Protein AF-A0A447NJ76-F1 (afdb_monomer)

Secondary structure (DSSP, 8-state):
-EEEEE-SS-TTEEEEEEEGGG--GGGSPBPTTSS-B-TT--HHHHHHHHHHHTS--SSEEEEEEEEEEETTEEEEEEEEEEE-TTS-EEEEEEEEE---TT-TTTS--EEEEEEE-TT--TTSPPPPHHHHHHHHHHHHHH----

Mean predicted aligned error: 5.4 Å

Radius of gyration: 15.2 Å; Cα contacts (8 Å, |Δi|>4): 279; chains: 1; bounding box: 36×38×35 Å

Sequence (146 aa):
MAVTYRLKDHPDVTILFQDASFQYPEMLPETERGGDRIENYSAKDFIKWMWSTTYLPSGDKKIQWSTIEMDGRKGTGSFMKSTARDGHIDYGYVGFVRGDPQDSTRKPDLQVYVVSYGNMTRGYPRMTPDELKALAEHIVNSVKHR

Foldseek 3Di:
DKDKDADPLANLKIKMKDLCQPPDPVLAQDDPVDDHGDPDDALVSSVVCCCCPPPQNAADKDKDKDWAAAQNAIWIKIWMWGQHPVGWIKIKIKTWDPFDPVCCVQGTIIIMMMMGGRVRRVPHDHQDNVNSVVVSRVVRHPHHDD

pLDDT: mean 85.78, std 10.43, range [56.44, 97.06]

Solvent-accessible surface area (backbone atoms only — not comparable to full-atom values): 8129 Å² total; per-residue (Å²): 94,75,51,78,49,67,44,86,77,32,56,22,32,40,39,37,43,30,43,53,70,73,50,56,83,91,70,52,41,55,44,98,84,59,91,46,73,51,93,79,65,49,48,63,49,44,52,53,39,39,45,58,69,76,50,72,60,62,51,58,74,50,78,45,80,45,82,39,52,38,56,94,34,78,28,33,29,36,42,35,41,31,36,36,92,91,66,53,50,34,39,38,35,40,40,30,29,74,40,40,92,91,43,44,90,85,32,43,19,42,36,38,39,33,35,37,44,65,90,40,27,87,90,41,72,70,78,49,74,66,57,50,48,52,49,44,54,53,50,41,59,66,42,62,86,130

Nearest PDB structures (foldseek):
  3lyd-assembly1_A  TM=4.470E-01  e=7.449E-02  Jonesia denitrificans DSM 20603
  4i4j-assembly2_E  TM=2.436E-01  e=1.213E+00  Streptomyces globisporus
  5vpj-assembly2_F  TM=1.477E-01  e=2.442E-01  Actinomadura verrucosospora
  6ehc-assembly1_A  TM=2.198E-01  e=9.694E+00  Vibrio cholerae O395

Structure (mmCIF, N/CA/C/O backbone):
data_AF-A0A447NJ76-F1
#
_entry.id   AF-A0A447NJ76-F1
#
loop_
_atom_site.group_PDB
_atom_site.id
_atom_site.type_symbol
_atom_site.label_atom_id
_atom_site.label_alt_id
_atom_site.label_comp_id
_atom_site.label_asym_id
_atom_site.label_entity_id
_atom_site.label_seq_id
_atom_site.pdbx_PDB_ins_code
_atom_site.Cartn_x
_atom_site.Cartn_y
_atom_site.Cartn_z
_atom_site.occupancy
_atom_site.B_iso_or_equiv
_atom_site.auth_seq_id
_atom_site.auth_comp_id
_atom_site.auth_asym_id
_atom_site.auth_atom_id
_atom_site.pdbx_PDB_model_num
ATOM 1 N N . MET A 1 1 ? -3.834 -4.441 -15.723 1.00 75.94 1 MET A N 1
ATOM 2 C CA . MET A 1 1 ? -5.196 -4.858 -15.287 1.00 75.94 1 MET A CA 1
ATOM 3 C C . MET A 1 1 ? -5.335 -4.624 -13.787 1.00 75.94 1 MET A C 1
ATOM 5 O O . MET A 1 1 ? -4.342 -4.781 -13.087 1.00 75.94 1 MET A O 1
ATOM 9 N N . ALA A 1 2 ? -6.517 -4.238 -13.298 1.00 85.50 2 ALA A N 1
ATOM 10 C CA . ALA A 1 2 ? -6.767 -3.972 -11.880 1.00 85.50 2 ALA A CA 1
ATOM 11 C C . ALA A 1 2 ? -8.009 -4.727 -11.384 1.00 85.50 2 ALA A C 1
ATOM 13 O O . ALA A 1 2 ? -8.993 -4.835 -12.115 1.00 85.50 2 ALA A O 1
ATOM 14 N N . VAL A 1 3 ? -7.962 -5.245 -10.156 1.00 91.75 3 VAL A N 1
ATOM 15 C CA . VAL A 1 3 ? -9.073 -5.952 -9.506 1.00 91.75 3 VAL A CA 1
ATOM 16 C C . VAL A 1 3 ? -9.220 -5.458 -8.074 1.00 91.75 3 VAL A C 1
ATOM 18 O O . VAL A 1 3 ? -8.250 -5.442 -7.318 1.00 91.75 3 VAL A O 1
ATOM 21 N N . THR A 1 4 ? -10.447 -5.106 -7.696 1.00 93.56 4 THR A N 1
ATOM 22 C CA . THR A 1 4 ? -10.767 -4.565 -6.372 1.00 93.56 4 THR A CA 1
ATOM 23 C C . THR A 1 4 ? -11.713 -5.491 -5.618 1.00 93.56 4 THR A C 1
ATOM 25 O O . THR A 1 4 ? -12.719 -5.940 -6.164 1.00 93.56 4 THR A O 1
ATOM 28 N N . TYR A 1 5 ? -11.426 -5.722 -4.341 1.00 94.19 5 TYR A N 1
ATOM 29 C CA . TYR A 1 5 ? -12.245 -6.487 -3.408 1.00 94.19 5 TYR A CA 1
ATOM 30 C C . TYR A 1 5 ? -12.647 -5.627 -2.209 1.00 94.19 5 TYR A C 1
ATOM 32 O O . TYR A 1 5 ? -11.948 -4.688 -1.825 1.00 94.19 5 TYR A O 1
ATOM 40 N N . ARG A 1 6 ? -13.771 -5.987 -1.589 1.00 91.75 6 ARG A N 1
ATOM 41 C CA . ARG A 1 6 ? -14.198 -5.488 -0.278 1.00 91.75 6 ARG A CA 1
ATOM 42 C C . ARG A 1 6 ? -14.480 -6.663 0.637 1.00 91.75 6 ARG A C 1
ATOM 44 O O . ARG A 1 6 ? -15.030 -7.671 0.187 1.00 91.75 6 ARG A O 1
ATOM 51 N N . LEU A 1 7 ? -14.117 -6.528 1.905 1.00 92.00 7 LEU A N 1
ATOM 52 C CA . LEU A 1 7 ? -14.413 -7.553 2.898 1.00 92.00 7 LEU A CA 1
ATOM 53 C C . LEU A 1 7 ? -15.878 -7.451 3.329 1.00 92.00 7 LEU A C 1
ATOM 55 O O . LEU A 1 7 ? -16.428 -6.357 3.441 1.00 92.00 7 LEU A O 1
ATOM 59 N N . LYS A 1 8 ? -16.518 -8.603 3.556 1.00 89.31 8 LYS A N 1
ATOM 60 C CA . LYS A 1 8 ? -17.926 -8.654 3.982 1.00 89.31 8 LYS A CA 1
ATOM 61 C C . LYS A 1 8 ? -18.097 -8.146 5.412 1.00 89.31 8 LYS A C 1
ATOM 63 O O . LYS A 1 8 ? -18.959 -7.309 5.649 1.00 89.31 8 LYS A O 1
ATOM 68 N N . ASP A 1 9 ? -17.239 -8.612 6.316 1.00 91.31 9 ASP A N 1
ATOM 69 C CA . ASP A 1 9 ? -17.316 -8.298 7.749 1.00 91.31 9 ASP A CA 1
ATOM 70 C C . ASP A 1 9 ? -16.527 -7.034 8.134 1.00 91.31 9 ASP A C 1
ATOM 72 O O . ASP A 1 9 ? -16.653 -6.537 9.248 1.00 91.31 9 ASP A O 1
ATOM 76 N N . H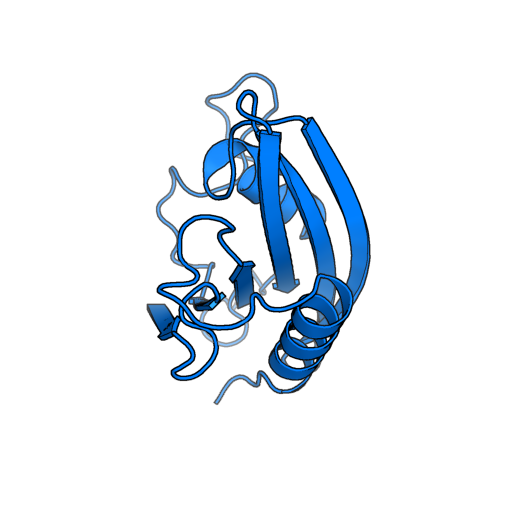IS A 1 10 ? -15.754 -6.486 7.190 1.00 92.50 10 HIS A N 1
ATOM 77 C CA . HIS A 1 10 ? -15.018 -5.225 7.320 1.00 92.50 10 HIS A CA 1
ATOM 78 C C . HIS A 1 10 ? -15.241 -4.358 6.070 1.00 92.50 10 HIS A C 1
ATOM 80 O O . HIS A 1 10 ? -14.359 -4.250 5.213 1.00 92.50 10 HIS A O 1
ATOM 86 N N . PRO A 1 11 ? -16.437 -3.764 5.907 1.00 91.88 11 PRO A N 1
ATOM 87 C CA . PRO A 1 11 ? -16.771 -2.959 4.732 1.00 91.88 11 PRO A CA 1
ATOM 88 C C . PRO A 1 11 ? -15.955 -1.661 4.631 1.00 91.88 11 PRO A C 1
ATOM 90 O O . PRO A 1 11 ? -15.947 -1.031 3.570 1.00 91.88 11 PRO A O 1
ATOM 93 N N . ASP A 1 12 ? -15.262 -1.277 5.707 1.00 91.75 12 ASP A N 1
ATOM 94 C CA . ASP A 1 12 ? -14.265 -0.212 5.710 1.00 91.75 12 ASP A CA 1
ATOM 95 C C . ASP A 1 12 ? -13.019 -0.574 4.895 1.00 91.75 12 ASP A C 1
ATOM 97 O O . ASP A 1 12 ? -12.327 0.329 4.425 1.00 91.75 12 ASP A O 1
ATOM 101 N N . VAL A 1 13 ? -12.759 -1.870 4.688 1.00 94.69 13 VAL A N 1
ATOM 102 C CA . VAL A 1 13 ? -11.561 -2.372 4.018 1.00 94.69 13 VAL A CA 1
ATOM 103 C C . VAL A 1 13 ? -11.787 -2.575 2.522 1.00 94.69 13 VAL A C 1
ATOM 105 O O . VAL A 1 13 ? -12.658 -3.331 2.082 1.00 94.69 13 VAL A O 1
ATOM 108 N N . THR A 1 14 ? -10.937 -1.934 1.723 1.00 94.25 14 THR A N 1
ATOM 109 C CA . THR A 1 14 ? -10.832 -2.139 0.276 1.00 94.25 14 THR A CA 1
ATOM 110 C C . THR A 1 14 ? -9.442 -2.662 -0.069 1.00 94.25 14 THR A C 1
ATOM 112 O O . THR A 1 14 ? -8.443 -2.161 0.444 1.00 94.25 14 THR A O 1
ATOM 115 N N . ILE A 1 15 ? -9.383 -3.666 -0.942 1.00 95.38 15 ILE A N 1
ATOM 116 C CA . ILE A 1 15 ? -8.147 -4.293 -1.419 1.00 95.38 15 ILE A CA 1
ATOM 117 C C . ILE A 1 15 ? -8.094 -4.135 -2.935 1.00 95.38 15 ILE A C 1
ATOM 119 O O . ILE A 1 15 ? -9.046 -4.495 -3.619 1.00 95.38 15 ILE A O 1
ATOM 123 N N . LEU A 1 16 ? -6.986 -3.638 -3.461 1.00 93.19 16 LEU A N 1
ATOM 124 C CA . LEU A 1 16 ? -6.711 -3.485 -4.881 1.00 93.19 16 LEU A CA 1
ATOM 125 C C . LEU A 1 16 ? -5.473 -4.304 -5.247 1.00 93.19 16 LEU A C 1
ATOM 127 O O . LEU A 1 16 ? -4.415 -4.142 -4.642 1.00 93.19 16 LEU A O 1
ATOM 131 N N . PHE A 1 17 ? -5.607 -5.123 -6.284 1.00 92.94 17 PHE A N 1
ATOM 132 C CA . PHE A 1 17 ? -4.504 -5.767 -6.987 1.00 92.94 17 PHE A CA 1
ATOM 133 C C . PHE A 1 17 ? -4.370 -5.121 -8.353 1.00 92.94 17 PHE A C 1
ATOM 135 O O . PHE A 1 17 ? -5.361 -5.004 -9.078 1.00 92.94 17 PHE A O 1
ATOM 142 N N . GLN A 1 18 ? -3.163 -4.718 -8.721 1.00 89.88 18 GLN A N 1
ATOM 143 C CA . GLN A 1 18 ? -2.935 -4.058 -9.992 1.00 89.88 18 GLN A CA 1
ATOM 144 C C . GLN A 1 18 ? -1.596 -4.471 -10.595 1.00 89.88 18 GLN A C 1
ATOM 146 O O . GLN A 1 18 ? -0.561 -4.452 -9.934 1.00 89.88 18 GLN A O 1
ATOM 151 N N . ASP A 1 19 ? -1.642 -4.797 -11.883 1.00 88.31 19 ASP A N 1
ATOM 152 C CA . ASP A 1 19 ? -0.485 -4.671 -12.761 1.00 88.31 19 ASP A CA 1
ATOM 153 C C . ASP A 1 19 ? -0.309 -3.181 -13.069 1.00 88.31 19 ASP A C 1
ATOM 155 O O . ASP A 1 19 ? -1.135 -2.567 -13.763 1.00 88.31 19 ASP A O 1
ATOM 159 N N . ALA A 1 20 ? 0.719 -2.604 -12.452 1.00 82.81 20 ALA A N 1
ATOM 160 C CA . ALA A 1 20 ? 1.007 -1.181 -12.478 1.00 82.81 20 ALA A CA 1
ATOM 161 C C . ALA A 1 20 ? 1.860 -0.769 -13.688 1.00 82.81 20 ALA A C 1
ATOM 163 O O . ALA A 1 20 ? 2.018 0.425 -13.921 1.00 82.81 20 ALA A O 1
ATOM 164 N N . SER A 1 21 ? 2.335 -1.714 -14.511 1.00 76.06 21 SER A N 1
ATOM 165 C CA . SER A 1 21 ? 3.093 -1.380 -15.726 1.00 76.06 21 SER A CA 1
ATOM 166 C C . SER A 1 21 ? 2.224 -0.740 -16.806 1.00 76.06 21 SER A C 1
ATOM 168 O O . SER A 1 21 ? 2.736 -0.061 -17.690 1.00 76.06 21 SER A O 1
ATOM 170 N N . PHE A 1 22 ? 0.906 -0.923 -16.716 1.00 66.56 22 PHE A N 1
ATOM 171 C CA . PHE A 1 22 ? -0.081 -0.330 -17.621 1.00 66.56 22 PHE A CA 1
ATOM 172 C C . PHE A 1 22 ? -0.863 0.818 -16.974 1.00 66.56 22 PHE A C 1
ATOM 174 O O . PHE A 1 22 ? -1.996 1.095 -17.372 1.00 66.56 22 PHE A O 1
ATOM 181 N N . GLN A 1 23 ? -0.312 1.453 -15.937 1.00 68.25 23 GLN A N 1
ATOM 182 C CA . GLN A 1 23 ? -0.902 2.681 -15.417 1.00 68.25 23 GLN A CA 1
ATOM 183 C C . GLN A 1 23 ? -0.875 3.778 -16.479 1.00 68.25 23 GLN A C 1
ATOM 185 O O . GLN A 1 23 ? 0.039 3.844 -17.306 1.00 68.25 23 GLN A O 1
ATOM 190 N N . TYR A 1 24 ? -1.912 4.620 -16.472 1.00 58.34 24 TYR A N 1
ATOM 191 C CA . TYR A 1 24 ? -1.944 5.760 -17.371 1.00 58.34 24 TYR A CA 1
ATOM 192 C C . TYR A 1 24 ? -0.703 6.624 -17.147 1.00 58.34 24 TYR A C 1
ATOM 194 O O . TYR A 1 24 ? -0.192 6.685 -16.029 1.00 58.34 24 TYR A O 1
ATOM 202 N N . PRO A 1 25 ? -0.202 7.304 -18.179 1.00 60.34 25 PRO A N 1
ATOM 203 C CA . PRO A 1 25 ? 1.011 8.090 -18.046 1.00 60.34 25 PRO A CA 1
ATOM 204 C C . PRO A 1 25 ? 0.903 9.239 -17.013 1.00 60.34 25 PRO A C 1
ATOM 206 O O . PRO A 1 25 ? 1.924 9.666 -16.477 1.00 60.34 25 PRO A O 1
ATOM 209 N N . GLU A 1 26 ? -0.308 9.723 -16.710 1.00 63.00 26 GLU A N 1
ATOM 210 C CA . GLU A 1 26 ? -0.623 10.635 -15.590 1.00 63.00 26 GLU A CA 1
ATOM 211 C C . GLU A 1 26 ? -0.666 9.970 -14.196 1.00 63.00 26 GLU A C 1
ATOM 213 O O . GLU A 1 26 ? -0.808 10.646 -13.180 1.00 63.00 26 GLU A O 1
ATOM 218 N N . MET A 1 27 ? -0.554 8.644 -14.135 1.00 65.25 27 MET A N 1
ATOM 219 C CA . MET A 1 27 ? -0.531 7.832 -12.916 1.00 65.25 27 MET A CA 1
ATOM 220 C C . MET A 1 27 ? 0.875 7.288 -12.609 1.00 65.25 27 MET A C 1
ATOM 222 O O . MET A 1 27 ? 1.018 6.248 -11.973 1.00 65.25 27 MET A O 1
ATOM 226 N N . LEU A 1 28 ? 1.918 7.970 -13.087 1.00 74.06 28 LEU A N 1
ATOM 227 C CA . LEU A 1 28 ? 3.314 7.624 -12.828 1.00 74.06 28 LEU A CA 1
ATOM 228 C C . LEU A 1 28 ? 3.997 8.702 -11.976 1.00 74.06 28 LEU A C 1
ATOM 230 O O . LEU A 1 28 ? 3.576 9.858 -12.005 1.00 74.06 28 LEU A O 1
ATOM 234 N N . PRO A 1 29 ? 5.077 8.357 -11.249 1.00 75.06 29 PRO A N 1
ATOM 235 C CA . PRO A 1 29 ? 5.819 9.324 -10.453 1.00 75.06 29 PRO A CA 1
ATOM 236 C C . PRO A 1 29 ? 6.334 10.501 -11.279 1.00 75.06 29 PRO A C 1
ATOM 238 O O . PRO A 1 29 ? 7.057 10.328 -12.265 1.00 75.06 29 PRO A O 1
ATOM 241 N N . GLU A 1 30 ? 5.992 11.699 -10.819 1.00 74.44 30 GLU A N 1
ATOM 242 C CA . GLU A 1 30 ? 6.496 12.964 -11.341 1.00 74.44 30 GLU A CA 1
ATOM 243 C C . GLU A 1 30 ? 7.605 13.523 -10.448 1.00 74.44 30 GLU A C 1
ATOM 245 O O . GLU A 1 30 ? 7.725 13.182 -9.266 1.00 74.44 30 GLU A O 1
ATOM 250 N N . THR A 1 31 ? 8.418 14.411 -11.013 1.00 66.44 31 THR A N 1
ATOM 251 C CA . THR A 1 31 ? 9.357 15.213 -10.228 1.00 66.44 31 THR A CA 1
ATOM 252 C C . THR A 1 31 ? 8.612 16.121 -9.245 1.00 66.44 31 THR A C 1
ATOM 254 O O . THR A 1 31 ? 7.462 16.499 -9.457 1.00 66.44 31 THR A O 1
ATOM 257 N N . GLU A 1 32 ? 9.285 16.539 -8.169 1.00 59.38 32 GLU A N 1
ATOM 258 C CA . GLU A 1 32 ? 8.697 17.417 -7.140 1.00 59.38 32 GLU A CA 1
ATOM 259 C C . GLU A 1 32 ? 8.189 18.767 -7.684 1.00 59.38 32 GLU A C 1
ATOM 261 O O . GLU A 1 32 ? 7.398 19.436 -7.022 1.00 59.38 32 GLU A O 1
ATOM 266 N N . ARG A 1 33 ? 8.632 19.178 -8.881 1.00 56.44 33 ARG A N 1
ATOM 267 C CA . ARG A 1 33 ? 8.198 20.413 -9.555 1.00 56.44 33 ARG A CA 1
ATOM 268 C C . ARG A 1 33 ? 6.938 20.237 -10.414 1.00 56.44 33 ARG A C 1
ATOM 270 O O . ARG A 1 33 ? 6.402 21.246 -10.864 1.00 56.44 33 ARG A O 1
ATOM 277 N N . GLY A 1 34 ? 6.455 19.003 -10.580 1.00 59.91 34 GLY A N 1
ATOM 278 C CA . GLY A 1 34 ? 5.321 18.650 -11.435 1.00 59.91 34 GLY A CA 1
ATOM 279 C C . GLY A 1 34 ? 5.658 18.720 -12.927 1.00 59.91 34 GLY A C 1
ATOM 280 O O . GLY A 1 34 ? 6.453 19.552 -13.360 1.00 59.91 34 GLY A O 1
ATOM 281 N N . GLY A 1 35 ? 5.055 17.837 -13.724 1.00 63.44 35 GLY A N 1
ATOM 282 C CA . GLY A 1 35 ? 5.097 17.900 -15.194 1.00 63.44 35 GLY A CA 1
ATOM 283 C C . GLY A 1 35 ? 6.172 17.057 -15.891 1.00 63.44 35 GLY A C 1
ATOM 284 O O . GLY A 1 35 ? 5.952 16.656 -17.032 1.00 63.44 35 GLY A O 1
ATOM 285 N N . ASP A 1 36 ? 7.267 16.707 -15.210 1.00 68.25 36 ASP A N 1
ATOM 286 C CA . ASP A 1 36 ? 8.283 15.784 -15.741 1.00 68.25 36 ASP A CA 1
ATOM 287 C C . ASP A 1 36 ? 8.183 14.407 -15.076 1.00 68.25 36 ASP A C 1
ATOM 289 O O . ASP A 1 36 ? 8.151 14.303 -13.846 1.00 68.25 36 ASP A O 1
ATOM 293 N N . ARG A 1 37 ? 8.177 13.338 -15.881 1.00 72.19 37 ARG A N 1
ATOM 294 C CA . ARG A 1 37 ? 8.145 11.951 -15.392 1.00 72.19 37 ARG A CA 1
ATOM 295 C C . ARG A 1 37 ? 9.514 11.479 -14.929 1.00 72.19 37 ARG A C 1
ATOM 297 O O . ARG A 1 37 ? 10.536 11.790 -15.535 1.00 72.19 37 ARG A O 1
ATOM 304 N N . ILE A 1 38 ? 9.524 10.628 -13.908 1.00 74.69 38 ILE A N 1
ATOM 305 C CA . ILE A 1 38 ? 10.731 9.915 -13.494 1.00 74.69 38 ILE A CA 1
ATOM 306 C C . ILE A 1 38 ? 10.858 8.640 -14.343 1.00 74.69 38 ILE A C 1
ATOM 308 O O . ILE A 1 38 ? 10.199 7.641 -14.067 1.00 74.69 38 ILE A O 1
ATOM 312 N N . GLU A 1 39 ? 11.721 8.641 -15.365 1.00 67.25 39 GLU A N 1
ATOM 313 C CA . GLU A 1 39 ? 11.848 7.513 -16.313 1.00 67.25 39 GLU A CA 1
ATOM 314 C C . GLU A 1 39 ? 12.400 6.212 -15.693 1.00 67.25 39 GLU A C 1
ATOM 316 O O . GLU A 1 39 ? 12.261 5.143 -16.276 1.00 67.25 39 GLU A O 1
ATOM 321 N N . ASN A 1 40 ? 12.950 6.259 -14.475 1.00 77.00 40 ASN A N 1
ATOM 322 C CA . ASN A 1 40 ? 13.475 5.095 -13.748 1.00 77.00 40 ASN A CA 1
ATOM 323 C C . ASN A 1 40 ? 13.169 5.169 -12.246 1.00 77.00 40 ASN A C 1
ATOM 325 O O . ASN A 1 40 ? 14.064 5.075 -11.406 1.00 77.00 40 ASN A O 1
ATOM 329 N N . TYR A 1 41 ? 11.904 5.391 -11.894 1.00 82.38 41 TYR A N 1
ATOM 330 C CA . TYR A 1 41 ? 11.508 5.515 -10.494 1.00 82.38 41 TYR A CA 1
ATOM 331 C C . TYR A 1 41 ? 11.78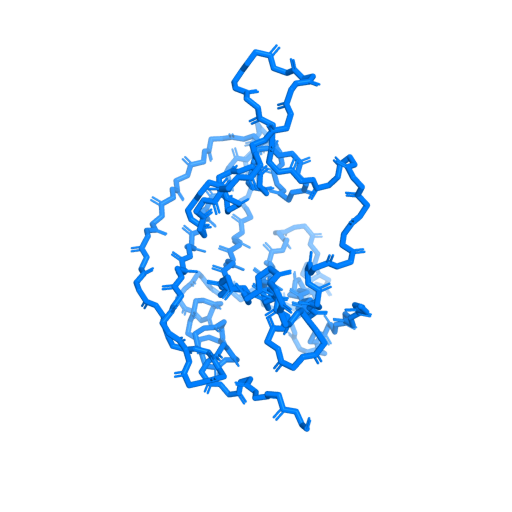2 4.236 -9.690 1.00 82.38 41 TYR A C 1
ATOM 333 O O . TYR A 1 41 ? 11.620 3.110 -10.173 1.00 82.38 41 TYR A O 1
ATOM 341 N N . SER A 1 42 ? 12.164 4.411 -8.425 1.00 87.56 42 SER A N 1
ATOM 342 C CA . SER A 1 42 ? 12.247 3.303 -7.479 1.00 87.56 42 SER A CA 1
ATOM 343 C C . SER A 1 42 ? 10.858 2.923 -6.955 1.00 87.56 42 SER A C 1
ATOM 345 O O . SER A 1 42 ? 9.920 3.721 -6.972 1.00 87.56 42 SER A O 1
ATOM 347 N N . ALA A 1 43 ? 10.733 1.722 -6.385 1.00 89.06 43 ALA A N 1
ATOM 348 C CA . ALA A 1 43 ? 9.525 1.308 -5.668 1.00 89.06 43 ALA A CA 1
ATOM 349 C C . ALA A 1 43 ? 9.103 2.318 -4.582 1.00 89.06 43 ALA A C 1
ATOM 351 O O . ALA A 1 43 ? 7.918 2.560 -4.361 1.00 89.06 43 ALA A O 1
ATOM 352 N N . LYS A 1 44 ? 10.081 2.952 -3.926 1.00 90.44 44 LYS A N 1
ATOM 353 C CA . LYS A 1 44 ? 9.839 3.964 -2.899 1.00 90.44 44 LYS A CA 1
ATOM 354 C C . LYS A 1 44 ? 9.295 5.266 -3.488 1.00 90.44 44 LYS A C 1
ATOM 356 O O . LYS A 1 44 ? 8.410 5.863 -2.878 1.00 90.44 44 LYS A O 1
ATOM 361 N N . ASP A 1 45 ? 9.791 5.687 -4.650 1.00 88.44 45 ASP A N 1
ATOM 362 C CA . ASP A 1 45 ? 9.303 6.885 -5.350 1.00 88.44 45 ASP A CA 1
ATOM 363 C C . ASP A 1 45 ? 7.860 6.688 -5.811 1.00 88.44 45 ASP A C 1
ATOM 365 O O . ASP A 1 45 ? 7.017 7.555 -5.584 1.00 88.44 45 ASP A O 1
ATOM 369 N N . PHE A 1 46 ? 7.553 5.499 -6.339 1.00 88.12 46 PHE A N 1
ATOM 370 C CA . PHE A 1 46 ? 6.195 5.108 -6.699 1.00 88.12 46 PHE A CA 1
ATOM 371 C C . PHE A 1 46 ? 5.221 5.213 -5.526 1.00 88.12 46 PHE A C 1
ATOM 373 O O . PHE A 1 46 ? 4.188 5.875 -5.611 1.00 88.12 46 PHE A O 1
ATOM 380 N N . ILE A 1 47 ? 5.578 4.612 -4.392 1.00 89.94 47 ILE A N 1
ATOM 381 C CA . ILE A 1 47 ? 4.731 4.623 -3.198 1.00 89.94 47 ILE A CA 1
ATOM 382 C C . ILE A 1 47 ? 4.581 6.039 -2.623 1.00 89.94 47 ILE A C 1
ATOM 384 O O . ILE A 1 47 ? 3.492 6.413 -2.190 1.00 89.94 47 ILE A O 1
ATOM 388 N N . LYS A 1 48 ? 5.648 6.850 -2.617 1.00 87.81 48 LYS A N 1
ATOM 389 C CA . LYS A 1 48 ? 5.565 8.256 -2.187 1.00 87.81 48 LYS A CA 1
ATOM 390 C C . LYS A 1 48 ? 4.580 9.045 -3.046 1.00 87.81 48 LYS A C 1
ATOM 392 O O . LYS A 1 48 ? 3.744 9.753 -2.489 1.00 87.81 48 LYS A O 1
ATOM 397 N N . TRP A 1 49 ? 4.676 8.903 -4.367 1.00 84.44 49 TRP A N 1
ATOM 398 C CA . TRP A 1 49 ? 3.761 9.539 -5.309 1.00 84.44 49 TRP A CA 1
ATOM 399 C C . TRP A 1 49 ? 2.317 9.056 -5.102 1.00 84.44 49 TRP A C 1
ATOM 401 O O . TRP A 1 49 ? 1.401 9.870 -5.014 1.00 84.44 49 TRP A O 1
ATOM 411 N N . MET A 1 50 ? 2.102 7.754 -4.904 1.00 84.50 50 MET A N 1
ATOM 412 C CA . MET A 1 50 ? 0.785 7.183 -4.592 1.00 84.50 50 MET A CA 1
ATOM 413 C C . MET A 1 50 ? 0.154 7.807 -3.341 1.00 84.50 50 MET A C 1
ATOM 415 O O . MET A 1 50 ? -1.025 8.173 -3.352 1.00 84.50 50 MET A O 1
ATOM 419 N N . TRP A 1 51 ? 0.947 7.964 -2.275 1.00 86.44 51 TRP A N 1
ATOM 420 C CA . TRP A 1 51 ? 0.493 8.589 -1.035 1.00 86.44 51 TRP A CA 1
ATOM 421 C C . TRP A 1 51 ? 0.220 10.085 -1.162 1.00 86.44 51 TRP A C 1
ATOM 423 O O . TRP A 1 51 ? -0.577 10.615 -0.385 1.00 86.44 51 TRP A O 1
ATOM 433 N N . SER A 1 52 ? 0.873 10.794 -2.083 1.00 80.31 52 SER A N 1
ATOM 434 C CA . SER A 1 52 ? 0.626 12.223 -2.289 1.00 80.31 52 SER A CA 1
ATOM 435 C C . SER A 1 52 ? -0.557 12.499 -3.217 1.00 80.31 52 SER A C 1
ATOM 437 O O . SER A 1 52 ? -1.257 13.483 -2.989 1.00 80.31 52 SER A O 1
ATOM 439 N N . THR A 1 53 ? -0.809 11.643 -4.211 1.00 73.31 53 THR A N 1
ATOM 440 C CA . THR A 1 53 ? -1.711 11.960 -5.334 1.00 73.31 53 THR A CA 1
ATOM 441 C C . THR A 1 53 ? -3.006 11.162 -5.365 1.00 73.31 53 THR A C 1
ATOM 443 O O . THR A 1 53 ? -4.060 11.725 -5.650 1.00 73.31 53 THR A O 1
ATOM 446 N N . THR A 1 54 ? -2.951 9.860 -5.088 1.00 66.25 54 THR A N 1
ATOM 447 C CA . THR A 1 54 ? -4.031 8.948 -5.495 1.00 66.25 54 THR A CA 1
ATOM 448 C C . THR A 1 54 ? -4.825 8.446 -4.298 1.00 66.25 54 THR A C 1
ATOM 450 O O . THR A 1 54 ? -6.050 8.338 -4.348 1.00 66.25 54 THR A O 1
ATOM 453 N N . TYR A 1 55 ? -4.139 8.176 -3.190 1.00 64.94 55 TYR A N 1
ATOM 454 C CA . TYR A 1 55 ? -4.727 7.490 -2.053 1.00 64.94 55 TYR A CA 1
ATOM 455 C C . TYR A 1 55 ? -4.457 8.254 -0.763 1.00 64.94 55 TYR A C 1
ATOM 457 O O . TYR A 1 55 ? -3.312 8.385 -0.335 1.00 64.94 55 TYR A O 1
ATOM 465 N N . LEU A 1 56 ? -5.537 8.744 -0.142 1.00 69.81 56 LEU A N 1
ATOM 466 C CA . LEU A 1 56 ? -5.513 9.559 1.079 1.00 69.81 56 LEU A CA 1
ATOM 467 C C . LEU A 1 56 ? -4.673 10.851 0.913 1.00 69.81 56 LEU A C 1
ATOM 469 O O . LEU A 1 56 ? -3.695 11.060 1.636 1.00 69.81 56 LEU A O 1
ATOM 473 N N . PRO A 1 57 ? -5.021 11.738 -0.045 1.00 64.50 57 PRO A N 1
ATOM 474 C CA . PRO A 1 57 ? -4.211 12.913 -0.375 1.00 64.50 57 PRO A CA 1
ATOM 475 C C . PRO A 1 57 ? -4.184 13.962 0.746 1.00 64.50 57 PRO A C 1
ATOM 477 O O . PRO A 1 57 ? -3.185 14.666 0.896 1.00 64.50 57 PRO A O 1
ATOM 480 N N . SER A 1 58 ? -5.232 14.041 1.564 1.00 67.94 58 SER A N 1
ATOM 481 C CA . SER A 1 58 ? -5.389 15.015 2.643 1.00 67.94 58 SER A CA 1
ATOM 482 C C . SER A 1 58 ? -5.023 14.439 4.015 1.00 67.94 58 SER A C 1
ATOM 484 O O . SER A 1 58 ? -5.143 13.239 4.248 1.00 67.94 58 SER A O 1
ATOM 486 N N . GLY A 1 59 ? -4.606 15.319 4.931 1.00 77.75 59 GLY A N 1
ATOM 487 C CA . GLY A 1 59 ? -4.343 14.987 6.335 1.00 77.75 59 GLY A CA 1
ATOM 488 C C . GLY A 1 59 ? -2.864 14.967 6.726 1.00 77.75 59 GLY A C 1
ATOM 489 O O . GLY A 1 59 ? -1.981 15.058 5.873 1.00 77.75 59 GLY A O 1
ATOM 490 N N . ASP A 1 60 ? -2.609 14.870 8.034 1.00 85.56 60 ASP A N 1
ATOM 491 C CA . ASP A 1 60 ? -1.276 14.584 8.576 1.00 85.56 60 ASP A CA 1
ATOM 492 C C . ASP A 1 60 ? -0.950 13.103 8.360 1.00 85.56 60 ASP A C 1
ATOM 494 O O . ASP A 1 60 ? -1.725 12.227 8.763 1.00 85.56 60 ASP A O 1
ATOM 498 N N . LYS A 1 61 ? 0.181 12.827 7.704 1.00 87.56 61 LYS A N 1
ATOM 499 C CA . LYS A 1 61 ? 0.547 11.485 7.237 1.00 87.56 61 LYS A CA 1
ATOM 500 C C . LYS A 1 61 ? 1.747 10.965 8.004 1.00 87.56 61 LYS A C 1
ATOM 502 O O . LYS A 1 61 ? 2.826 11.553 7.979 1.00 87.56 61 LYS A O 1
ATOM 507 N N . LYS A 1 62 ? 1.589 9.792 8.611 1.00 91.31 62 LYS A N 1
ATOM 508 C CA . LYS A 1 62 ? 2.689 9.046 9.231 1.00 91.31 62 LYS A CA 1
ATOM 509 C C . LYS A 1 62 ? 2.960 7.797 8.419 1.00 91.31 62 LYS A C 1
ATOM 511 O O . LYS A 1 62 ? 2.101 6.924 8.341 1.00 91.31 62 LYS A O 1
ATOM 516 N N . ILE A 1 63 ? 4.148 7.736 7.823 1.00 92.75 63 ILE A N 1
ATOM 517 C CA . ILE A 1 63 ? 4.562 6.662 6.921 1.00 92.75 63 ILE A CA 1
ATOM 518 C C . ILE A 1 63 ? 5.598 5.780 7.613 1.00 92.75 63 ILE A C 1
ATOM 520 O O . ILE A 1 63 ? 6.616 6.265 8.105 1.00 92.75 63 ILE A O 1
ATOM 524 N N . GLN A 1 64 ? 5.355 4.477 7.599 1.00 95.25 64 GLN A N 1
ATOM 525 C CA . GLN A 1 64 ? 6.299 3.439 7.986 1.00 95.25 64 GLN A CA 1
ATOM 526 C C . GLN A 1 64 ? 6.706 2.667 6.735 1.00 95.25 64 GLN A C 1
ATOM 528 O O . GLN A 1 64 ? 5.860 2.317 5.914 1.00 95.25 64 GLN A O 1
ATOM 533 N N . TRP A 1 65 ? 8.003 2.418 6.579 1.00 96.25 65 TRP A N 1
ATOM 534 C CA . TRP A 1 65 ? 8.563 1.693 5.440 1.00 96.25 65 TRP A CA 1
ATOM 535 C C . TRP A 1 65 ? 8.964 0.283 5.857 1.00 96.25 65 TRP A C 1
ATOM 537 O O . TRP A 1 65 ? 9.464 0.086 6.965 1.00 96.25 65 TRP A O 1
ATOM 547 N N . SER A 1 66 ? 8.793 -0.678 4.957 1.00 96.12 66 SER A N 1
ATOM 548 C CA . SER A 1 66 ? 9.248 -2.054 5.136 1.00 96.12 66 SER A CA 1
ATOM 549 C C . SER A 1 66 ? 9.784 -2.632 3.828 1.00 96.12 66 SER A C 1
ATOM 551 O O . SER A 1 66 ? 9.509 -2.136 2.733 1.00 96.12 66 SER A O 1
ATOM 553 N N . THR A 1 67 ? 10.570 -3.694 3.948 1.00 96.44 67 THR A N 1
ATOM 554 C CA . THR A 1 67 ? 10.919 -4.555 2.816 1.00 96.44 67 THR A CA 1
ATOM 555 C C . THR A 1 67 ? 9.876 -5.658 2.722 1.00 96.44 67 THR A C 1
ATOM 557 O O . THR A 1 67 ? 9.464 -6.192 3.751 1.00 96.44 67 THR A O 1
ATOM 560 N N . ILE A 1 68 ? 9.470 -6.007 1.503 1.00 96.00 68 ILE A N 1
ATOM 561 C CA . ILE A 1 68 ? 8.510 -7.086 1.243 1.00 96.00 68 ILE A CA 1
ATOM 562 C C . ILE A 1 68 ? 9.071 -8.073 0.226 1.00 96.00 68 ILE A C 1
ATOM 564 O O . ILE A 1 68 ? 10.006 -7.753 -0.516 1.00 96.00 68 ILE A O 1
ATOM 568 N N . GLU A 1 69 ? 8.445 -9.238 0.153 1.00 94.88 69 GLU A N 1
ATOM 569 C CA . GLU A 1 69 ? 8.586 -10.162 -0.961 1.00 94.88 69 GLU A CA 1
ATOM 570 C C . GLU A 1 69 ? 7.209 -10.387 -1.580 1.00 94.88 69 GLU A C 1
ATOM 572 O O . GLU A 1 69 ? 6.234 -10.642 -0.880 1.00 94.88 69 GLU A O 1
ATOM 577 N N . MET A 1 70 ? 7.117 -10.249 -2.895 1.00 94.31 70 MET A N 1
ATOM 578 C CA . MET A 1 70 ? 5.886 -10.476 -3.641 1.00 94.31 70 MET A CA 1
ATOM 579 C C . MET A 1 70 ? 6.267 -11.093 -4.972 1.00 94.31 70 MET A C 1
ATOM 581 O O . MET A 1 70 ? 7.190 -10.608 -5.625 1.00 94.31 70 MET A O 1
ATOM 585 N N . ASP A 1 71 ? 5.593 -12.174 -5.360 1.00 91.75 71 ASP A N 1
ATOM 586 C CA . ASP A 1 71 ? 5.917 -12.891 -6.595 1.00 91.75 71 ASP A CA 1
ATOM 587 C C . ASP A 1 71 ? 7.402 -13.329 -6.670 1.00 91.75 71 ASP A C 1
ATOM 589 O O . ASP A 1 71 ? 8.062 -13.224 -7.700 1.00 91.75 71 ASP A O 1
ATOM 593 N N . GLY A 1 72 ? 7.977 -13.741 -5.529 1.00 91.62 72 GLY A N 1
ATOM 594 C CA . GLY A 1 72 ? 9.392 -14.131 -5.411 1.00 91.62 72 GLY A CA 1
ATOM 595 C C . GLY A 1 72 ? 10.396 -12.992 -5.645 1.00 91.62 72 GLY A C 1
ATOM 596 O O . GLY A 1 72 ? 11.597 -1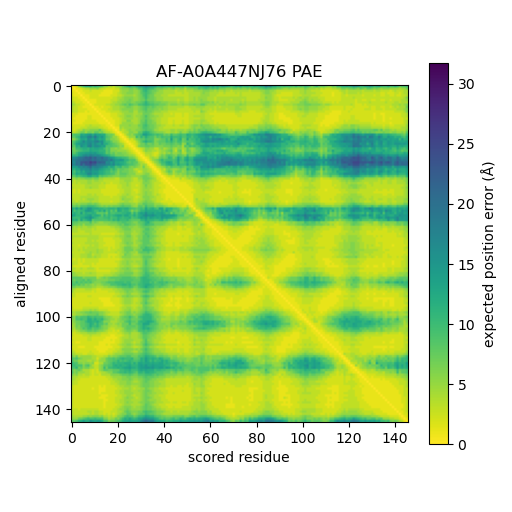3.232 -5.779 1.00 91.62 72 GLY A O 1
ATOM 597 N N . ARG A 1 73 ? 9.924 -11.743 -5.722 1.00 92.75 73 ARG A N 1
ATOM 598 C CA . ARG A 1 73 ? 10.733 -10.548 -5.967 1.00 92.75 73 ARG A CA 1
ATOM 599 C C . ARG A 1 73 ? 10.746 -9.656 -4.734 1.00 92.75 73 ARG A C 1
ATOM 601 O O . ARG A 1 73 ? 9.725 -9.445 -4.080 1.00 92.75 73 ARG A O 1
ATOM 608 N N . LYS A 1 74 ? 11.914 -9.078 -4.441 1.00 94.31 74 LYS A N 1
ATOM 609 C CA . LYS A 1 74 ? 12.048 -8.064 -3.389 1.00 94.31 74 LYS A CA 1
ATOM 610 C C . LYS A 1 74 ? 11.346 -6.780 -3.814 1.00 94.31 74 LYS A C 1
ATOM 612 O O . LYS A 1 74 ? 11.577 -6.276 -4.912 1.00 94.31 74 LYS A O 1
ATOM 617 N N . GLY A 1 75 ? 10.531 -6.240 -2.921 1.00 94.50 75 GLY A N 1
ATOM 618 C CA . GLY A 1 75 ? 9.789 -5.003 -3.127 1.00 94.50 75 GLY A CA 1
ATOM 619 C C . GLY A 1 75 ? 9.897 -4.051 -1.947 1.00 94.50 75 GLY A C 1
ATOM 620 O O . GLY A 1 75 ? 10.651 -4.265 -0.995 1.00 94.50 75 GLY A O 1
ATOM 621 N N . THR A 1 76 ? 9.110 -2.983 -2.009 1.00 97.06 76 THR A N 1
ATOM 622 C CA . THR A 1 76 ? 8.940 -2.029 -0.910 1.00 97.06 76 THR A CA 1
ATOM 623 C C . THR A 1 76 ? 7.503 -2.076 -0.416 1.00 97.06 76 THR A C 1
ATOM 625 O O . THR A 1 76 ? 6.562 -2.026 -1.204 1.00 97.06 76 THR A O 1
ATOM 628 N N . GLY A 1 77 ? 7.355 -2.182 0.899 1.00 97.06 77 GLY A N 1
ATOM 629 C CA . GLY A 1 77 ? 6.099 -2.017 1.608 1.00 97.06 77 GLY A CA 1
ATOM 630 C C . GLY A 1 77 ? 6.046 -0.651 2.280 1.00 97.06 77 GLY A C 1
ATOM 631 O O . GLY A 1 77 ? 7.067 -0.081 2.685 1.00 97.06 77 GLY A O 1
ATOM 632 N N . SER A 1 78 ? 4.844 -0.112 2.417 1.00 96.50 78 SER A N 1
ATOM 633 C CA . SER A 1 78 ? 4.609 1.083 3.206 1.00 96.50 78 SER A CA 1
ATOM 634 C C . SER A 1 78 ? 3.261 1.020 3.888 1.00 96.50 78 SER A C 1
ATOM 636 O O . SER A 1 78 ? 2.247 0.818 3.229 1.00 96.50 78 SER A O 1
ATOM 638 N N . PHE A 1 79 ? 3.262 1.241 5.198 1.00 96.31 79 PHE A N 1
ATOM 639 C CA . PHE A 1 79 ? 2.056 1.443 5.984 1.00 96.31 79 PHE A CA 1
ATOM 640 C C . PHE A 1 79 ? 1.906 2.928 6.306 1.00 96.31 79 PHE A C 1
ATOM 642 O O . PHE A 1 79 ? 2.865 3.579 6.722 1.00 96.31 79 PHE A O 1
ATOM 649 N N . MET A 1 80 ? 0.710 3.468 6.121 1.00 93.75 80 MET A N 1
ATOM 650 C CA . MET A 1 80 ? 0.420 4.878 6.303 1.00 93.75 80 MET A CA 1
ATOM 651 C C . MET A 1 80 ? -0.816 5.074 7.176 1.00 93.75 80 MET A C 1
ATOM 653 O O . MET A 1 80 ? -1.844 4.429 6.983 1.00 93.75 80 MET A O 1
ATOM 657 N N . LYS A 1 81 ? -0.705 5.994 8.134 1.00 93.06 81 LYS A N 1
ATOM 658 C CA . LYS A 1 81 ? -1.835 6.562 8.871 1.00 93.06 81 LYS A CA 1
ATOM 659 C C . LYS A 1 81 ? -2.063 7.983 8.372 1.00 93.06 81 LYS A C 1
ATOM 661 O O . LYS A 1 81 ? -1.146 8.797 8.493 1.00 93.06 81 LYS A O 1
ATOM 666 N N . SER A 1 82 ? -3.268 8.278 7.891 1.00 91.00 82 SER A N 1
ATOM 667 C CA . SER A 1 82 ? -3.699 9.642 7.583 1.00 91.00 82 SER A CA 1
ATOM 668 C C . SER A 1 82 ? -4.676 10.125 8.644 1.00 91.00 82 SER A C 1
ATOM 670 O O . SER A 1 82 ? -5.582 9.389 9.027 1.00 91.00 82 SER A O 1
ATOM 672 N N . THR A 1 83 ? -4.482 11.343 9.141 1.00 89.56 83 THR A N 1
ATOM 673 C CA . THR A 1 83 ? -5.432 12.015 10.037 1.00 89.56 83 THR A CA 1
ATOM 674 C C . THR A 1 83 ? -5.960 13.257 9.340 1.00 89.56 83 THR A C 1
ATOM 676 O O . THR A 1 83 ? -5.217 14.215 9.117 1.00 89.56 83 THR A O 1
ATOM 679 N N . ALA A 1 84 ? -7.232 13.243 8.970 1.00 82.56 84 ALA A N 1
ATOM 680 C CA . ALA A 1 84 ? -7.872 14.362 8.308 1.00 82.56 84 ALA A CA 1
ATOM 681 C C . ALA A 1 84 ? -8.172 15.521 9.264 1.00 82.56 84 ALA A C 1
ATOM 683 O O . ALA A 1 84 ? -8.084 15.405 10.487 1.00 82.56 84 ALA A O 1
ATOM 684 N N . ARG A 1 85 ? -8.533 16.673 8.686 1.00 81.44 85 ARG A N 1
ATOM 685 C CA . ARG A 1 85 ? -8.762 17.923 9.432 1.00 81.44 85 ARG A CA 1
ATOM 686 C C . ARG A 1 85 ? -9.945 17.854 10.400 1.00 81.44 85 ARG A C 1
ATOM 688 O O . ARG A 1 85 ? -9.931 18.544 11.408 1.00 81.44 85 ARG A O 1
ATOM 695 N N . ASP A 1 86 ? -10.950 17.050 10.082 1.00 82.19 86 ASP A N 1
ATOM 696 C CA . ASP A 1 86 ? -12.126 16.781 10.919 1.00 82.19 86 ASP A CA 1
ATOM 697 C C . ASP A 1 86 ? -11.866 15.689 11.981 1.00 82.19 86 ASP A C 1
ATOM 699 O O . ASP A 1 86 ? -12.770 15.324 12.729 1.00 82.19 86 ASP A O 1
ATOM 703 N N . GLY A 1 87 ? -10.636 15.167 12.057 1.00 82.38 87 GLY A N 1
ATOM 704 C CA . GLY A 1 87 ? -10.221 14.148 13.013 1.00 82.38 87 GLY A CA 1
ATOM 705 C C . GLY A 1 87 ? -10.460 12.706 12.566 1.00 82.38 87 GLY A C 1
ATOM 706 O O . GLY A 1 87 ? -10.075 11.798 13.309 1.00 82.38 87 GLY A O 1
ATOM 707 N N . HIS A 1 88 ? -11.035 12.450 11.380 1.00 83.88 88 HIS A N 1
ATOM 708 C CA . HIS A 1 88 ? -11.121 11.073 10.891 1.00 83.88 88 HIS A CA 1
ATOM 709 C C . HIS A 1 88 ? -9.729 10.520 10.592 1.00 83.88 88 HIS A C 1
ATOM 711 O O . HIS A 1 88 ? -8.831 11.221 10.123 1.00 83.88 88 HIS A O 1
ATOM 717 N N . ILE A 1 89 ? -9.544 9.242 10.902 1.00 89.06 89 ILE A N 1
ATOM 718 C CA . ILE A 1 89 ? -8.281 8.545 10.695 1.00 89.06 89 ILE A CA 1
ATOM 719 C C . ILE A 1 89 ? -8.514 7.476 9.650 1.00 89.06 89 ILE A C 1
ATOM 721 O O . ILE A 1 89 ? -9.426 6.673 9.828 1.00 89.06 89 ILE A O 1
ATOM 725 N N . ASP A 1 90 ? -7.643 7.404 8.656 1.00 91.25 90 ASP A N 1
ATOM 726 C CA . ASP A 1 90 ? -7.589 6.337 7.665 1.00 91.25 90 ASP A CA 1
ATOM 727 C C . ASP A 1 90 ? -6.251 5.608 7.745 1.00 91.25 90 ASP A C 1
ATOM 729 O O . ASP A 1 90 ? -5.224 6.180 8.127 1.00 91.25 90 ASP A O 1
ATOM 733 N N . TYR A 1 91 ? -6.271 4.331 7.381 1.00 93.44 91 TYR A N 1
ATOM 734 C CA . TYR A 1 91 ? -5.079 3.493 7.343 1.00 93.44 91 TYR A CA 1
ATOM 735 C C . TYR A 1 91 ? -4.916 2.911 5.951 1.00 93.44 91 TYR A C 1
ATOM 737 O O . TYR A 1 91 ? -5.891 2.467 5.349 1.00 93.44 91 TYR A O 1
ATOM 745 N N . GLY A 1 92 ? -3.687 2.890 5.454 1.00 94.38 92 GLY A N 1
ATOM 746 C CA . GLY A 1 92 ? -3.352 2.336 4.155 1.00 94.38 92 GLY A CA 1
ATOM 747 C C . GLY A 1 92 ? -2.084 1.501 4.214 1.00 94.38 92 GLY A C 1
ATOM 748 O O . GLY A 1 92 ? -1.164 1.798 4.968 1.00 94.38 92 GLY A O 1
ATOM 749 N N . TYR A 1 93 ? -2.014 0.482 3.374 1.00 96.31 93 TYR A N 1
ATOM 750 C CA . TYR A 1 93 ? -0.811 -0.280 3.096 1.00 96.31 93 TYR A CA 1
ATOM 751 C C . TYR A 1 93 ? -0.621 -0.375 1.584 1.00 96.31 93 TYR A C 1
ATOM 753 O O . TYR A 1 93 ? -1.556 -0.735 0.873 1.00 96.31 93 TYR A O 1
ATOM 761 N N . VAL A 1 94 ? 0.584 -0.094 1.092 1.00 95.56 94 VAL A N 1
ATOM 762 C CA . VAL A 1 94 ? 0.985 -0.380 -0.293 1.00 95.56 94 VAL A CA 1
ATOM 763 C C . VAL A 1 94 ? 2.159 -1.344 -0.275 1.00 95.56 94 VAL A C 1
ATOM 765 O O . VAL A 1 94 ? 3.170 -1.075 0.370 1.00 95.56 94 VAL A O 1
ATOM 768 N N . GLY A 1 95 ? 2.038 -2.438 -1.019 1.00 96.25 95 GLY A N 1
ATOM 769 C CA . GLY A 1 95 ? 3.157 -3.275 -1.426 1.00 96.25 95 GLY A CA 1
ATOM 770 C C . GLY A 1 95 ? 3.419 -3.078 -2.911 1.00 96.25 95 GLY A C 1
ATOM 771 O O . GLY A 1 95 ? 2.495 -3.186 -3.716 1.00 96.25 95 GLY A O 1
ATOM 772 N N . PHE A 1 96 ? 4.664 -2.783 -3.274 1.00 95.12 96 PHE A N 1
ATOM 773 C CA . PHE A 1 96 ? 5.056 -2.590 -4.664 1.00 95.12 96 PHE A CA 1
ATOM 774 C C . PHE A 1 96 ? 6.346 -3.334 -4.999 1.00 95.12 96 PHE A C 1
ATOM 776 O O . PHE A 1 9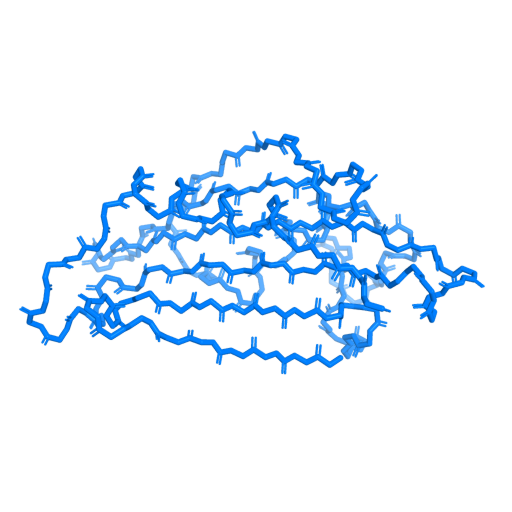6 ? 7.349 -3.239 -4.283 1.00 95.12 96 PHE A O 1
ATOM 783 N N . VAL A 1 97 ? 6.328 -4.030 -6.132 1.00 93.25 97 VAL A N 1
ATOM 784 C CA . VAL A 1 97 ? 7.503 -4.633 -6.761 1.00 93.25 97 VAL A CA 1
ATOM 785 C C . VAL A 1 97 ? 7.661 -4.031 -8.145 1.00 93.25 97 VAL A C 1
ATOM 787 O O . VAL A 1 97 ? 6.731 -4.069 -8.948 1.00 93.25 97 VAL A O 1
ATOM 790 N N . ARG A 1 98 ? 8.865 -3.525 -8.431 1.00 90.12 98 ARG A N 1
ATOM 791 C CA . ARG A 1 98 ? 9.224 -3.045 -9.765 1.00 90.12 98 ARG A CA 1
ATOM 792 C C . ARG A 1 98 ? 9.341 -4.228 -10.731 1.00 90.12 98 ARG A C 1
ATOM 794 O O . ARG A 1 98 ? 9.945 -5.257 -10.411 1.00 90.12 98 ARG A O 1
ATOM 801 N N . GLY A 1 99 ? 8.742 -4.069 -11.899 1.00 88.00 99 GLY A N 1
ATOM 802 C CA . GLY A 1 99 ? 8.879 -4.954 -13.039 1.00 88.00 99 GLY A CA 1
ATOM 803 C C . GLY A 1 99 ? 10.220 -4.814 -13.750 1.00 88.00 99 GLY A C 1
ATOM 804 O O . GLY A 1 99 ? 11.048 -3.973 -13.402 1.00 88.00 99 GLY A O 1
ATOM 805 N N . ASP A 1 100 ? 10.423 -5.647 -14.763 1.00 84.44 100 ASP A N 1
ATOM 806 C CA . ASP A 1 100 ? 11.491 -5.454 -15.738 1.00 84.44 100 ASP A CA 1
ATOM 807 C C . ASP A 1 100 ? 10.948 -4.585 -16.883 1.00 84.44 100 ASP A C 1
ATOM 809 O O . ASP A 1 100 ? 10.051 -5.037 -17.598 1.00 84.44 100 ASP A O 1
ATOM 813 N N . PRO A 1 101 ? 11.453 -3.355 -17.093 1.00 75.94 101 PRO A N 1
ATOM 814 C CA . PRO A 1 101 ? 10.984 -2.499 -18.180 1.00 75.94 101 PRO A CA 1
ATOM 815 C C . PRO A 1 101 ? 11.182 -3.115 -19.572 1.00 75.94 101 PRO A C 1
ATOM 817 O O . PRO A 1 101 ? 10.471 -2.747 -20.502 1.00 75.94 101 PRO A O 1
ATOM 820 N N . GLN A 1 102 ? 12.135 -4.042 -19.718 1.00 80.56 102 GLN A N 1
ATOM 821 C CA . GLN A 1 102 ? 12.429 -4.731 -20.977 1.00 80.56 102 GLN A CA 1
ATOM 822 C C . GLN A 1 102 ? 11.598 -6.013 -21.161 1.00 80.56 102 GLN A C 1
ATOM 824 O O . GLN A 1 102 ? 11.533 -6.544 -22.267 1.00 80.56 102 GLN A O 1
ATOM 829 N N . ASP A 1 103 ? 10.950 -6.510 -20.100 1.00 82.75 103 ASP A N 1
ATOM 830 C CA . ASP A 1 103 ? 10.124 -7.726 -20.112 1.00 82.75 103 ASP A CA 1
ATOM 831 C C . ASP A 1 103 ? 8.869 -7.557 -19.235 1.00 82.75 103 ASP A C 1
ATOM 833 O O . ASP A 1 103 ? 8.534 -8.387 -18.384 1.00 82.75 103 ASP A O 1
ATOM 837 N N . SER A 1 104 ? 8.154 -6.449 -19.441 1.00 77.25 104 SER A N 1
ATOM 838 C CA . SER A 1 104 ? 6.977 -6.080 -18.642 1.00 77.25 104 SER A CA 1
ATOM 839 C C . SER A 1 104 ? 5.824 -7.078 -18.769 1.00 77.25 104 SER A C 1
ATOM 841 O O . SER A 1 104 ? 4.977 -7.155 -17.887 1.00 77.25 104 SER A O 1
ATOM 843 N N . THR A 1 105 ? 5.811 -7.896 -19.827 1.00 80.06 105 THR A N 1
ATOM 844 C CA . THR A 1 105 ? 4.805 -8.952 -20.013 1.00 80.06 105 THR A CA 1
ATOM 845 C C . THR A 1 105 ? 4.988 -10.141 -19.073 1.00 80.06 105 THR A C 1
ATOM 847 O O . THR A 1 105 ? 4.002 -10.771 -18.705 1.00 80.06 105 THR A O 1
ATOM 850 N N . ARG A 1 106 ? 6.229 -10.463 -18.681 1.00 84.19 106 ARG A N 1
ATOM 851 C CA . ARG A 1 106 ? 6.535 -11.582 -17.771 1.00 84.19 106 ARG A CA 1
ATOM 852 C C . ARG A 1 106 ? 6.883 -11.116 -16.368 1.00 84.19 106 ARG A C 1
ATOM 854 O O . ARG A 1 106 ? 6.736 -11.868 -15.409 1.00 84.19 106 ARG A O 1
ATOM 861 N N . LYS A 1 107 ? 7.380 -9.888 -16.247 1.00 87.31 107 LYS A N 1
ATOM 862 C CA . LYS A 1 107 ? 7.737 -9.247 -14.984 1.00 87.31 107 LYS A CA 1
ATOM 863 C C . LYS A 1 107 ? 7.106 -7.861 -14.939 1.00 87.31 107 LYS A C 1
ATOM 865 O O . LYS A 1 107 ? 7.837 -6.873 -14.974 1.00 87.31 107 LYS A O 1
ATOM 870 N N . PRO A 1 108 ? 5.772 -7.765 -14.848 1.00 88.75 108 PRO A N 1
ATOM 871 C CA . PRO A 1 108 ? 5.119 -6.481 -14.666 1.00 88.75 108 PRO A CA 1
ATOM 872 C C . PRO A 1 108 ? 5.462 -5.884 -13.300 1.00 88.75 108 PRO A C 1
ATOM 874 O O . PRO A 1 108 ? 5.883 -6.584 -12.363 1.00 88.75 108 PRO A O 1
ATOM 877 N N . ASP A 1 109 ? 5.243 -4.582 -13.178 1.00 90.50 109 ASP A N 1
ATOM 878 C CA . ASP A 1 109 ? 5.111 -3.913 -11.896 1.00 90.50 109 ASP A CA 1
ATOM 879 C C . ASP A 1 109 ? 3.879 -4.468 -11.191 1.00 90.50 109 ASP A C 1
ATOM 881 O O . ASP A 1 109 ? 2.773 -4.466 -11.735 1.00 90.50 109 ASP A O 1
ATOM 885 N N . LEU A 1 110 ? 4.063 -4.929 -9.962 1.00 92.31 110 LEU A N 1
ATOM 886 C CA . LEU A 1 110 ? 2.973 -5.450 -9.154 1.00 92.31 110 LEU A CA 1
ATOM 887 C C . LEU A 1 110 ? 2.699 -4.498 -8.005 1.00 92.31 110 LEU A C 1
ATOM 889 O O . LEU A 1 110 ? 3.610 -4.117 -7.268 1.00 92.31 110 LEU A O 1
ATOM 893 N N . GLN A 1 111 ? 1.426 -4.162 -7.841 1.00 93.00 111 GLN A N 1
ATOM 894 C CA . GLN A 1 111 ? 0.926 -3.325 -6.769 1.00 93.00 111 GLN A CA 1
ATOM 895 C C . GLN A 1 111 ? -0.197 -4.046 -6.025 1.00 93.00 111 GLN A C 1
ATOM 897 O O . GLN A 1 111 ? -1.185 -4.486 -6.617 1.00 93.00 111 GLN A O 1
ATOM 902 N N . VAL A 1 112 ? -0.070 -4.079 -4.703 1.00 95.12 112 VAL A N 1
ATOM 903 C CA . VAL A 1 112 ? -1.165 -4.372 -3.780 1.00 95.12 112 VAL A CA 1
ATOM 904 C C . VAL A 1 112 ? -1.407 -3.128 -2.945 1.00 95.12 112 VAL A C 1
ATOM 906 O O . VAL A 1 112 ? -0.475 -2.582 -2.357 1.00 95.12 112 VAL A O 1
ATOM 909 N N . TYR A 1 113 ? -2.655 -2.685 -2.881 1.00 93.69 113 TYR A N 1
ATOM 910 C CA . TYR A 1 113 ? -3.070 -1.575 -2.037 1.00 93.69 113 TYR A CA 1
ATOM 911 C C . TYR A 1 113 ? -4.240 -2.002 -1.153 1.00 93.69 113 TYR A C 1
ATOM 913 O O . TYR A 1 113 ? -5.227 -2.541 -1.641 1.00 93.69 113 TYR A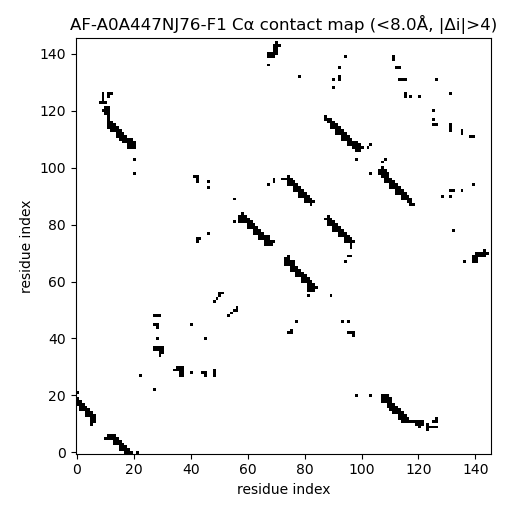 O 1
ATOM 921 N N . VAL A 1 114 ? -4.121 -1.779 0.152 1.00 95.44 114 VAL A N 1
ATOM 922 C CA . VAL A 1 114 ? -5.129 -2.138 1.154 1.00 95.44 114 VAL A CA 1
ATOM 923 C C . VAL A 1 114 ? -5.430 -0.901 1.983 1.00 95.44 114 VAL A C 1
ATOM 925 O O . VAL A 1 114 ? -4.509 -0.277 2.499 1.00 95.44 114 VAL A O 1
ATOM 928 N N . VAL A 1 115 ? -6.699 -0.531 2.122 1.00 93.44 115 VAL A N 1
ATOM 929 C CA . VAL A 1 115 ? -7.107 0.682 2.845 1.00 93.44 115 VAL A CA 1
ATOM 930 C C . VAL A 1 115 ? -8.310 0.428 3.729 1.00 93.44 115 VAL A C 1
ATOM 932 O O . VAL A 1 115 ? -9.232 -0.256 3.301 1.00 93.44 115 VAL A O 1
ATOM 935 N N . SER A 1 116 ? -8.297 0.998 4.935 1.00 92.69 116 SER A N 1
ATOM 936 C CA . SER A 1 116 ? -9.446 1.095 5.842 1.00 92.69 116 SER A CA 1
ATOM 937 C C . SER A 1 116 ? -9.880 2.553 5.958 1.00 92.69 116 SER A C 1
ATOM 939 O O . SER A 1 116 ? -9.153 3.373 6.537 1.00 92.69 116 SER A O 1
ATOM 941 N N . TYR A 1 117 ? -11.074 2.854 5.447 1.00 87.75 117 TYR A N 1
ATOM 942 C CA . TYR A 1 117 ? -11.695 4.173 5.567 1.00 87.75 117 TYR A CA 1
ATOM 943 C C . TYR A 1 117 ? -12.534 4.263 6.842 1.00 87.75 117 TYR A C 1
ATOM 945 O O . TYR A 1 117 ? -13.525 3.545 7.005 1.00 87.75 117 TYR A O 1
ATOM 953 N N . GLY A 1 118 ? -12.178 5.177 7.746 1.00 82.06 118 GLY A N 1
ATOM 954 C CA . GLY A 1 118 ? -12.827 5.305 9.054 1.00 82.06 118 GLY A CA 1
ATOM 955 C C . GLY A 1 118 ? -14.322 5.637 8.984 1.00 82.06 118 GLY A C 1
ATOM 956 O O . GLY A 1 118 ? -15.070 5.304 9.899 1.00 82.06 118 GLY A O 1
ATOM 957 N N . ASN A 1 119 ? -14.775 6.243 7.885 1.00 80.44 119 ASN A N 1
ATOM 958 C CA . ASN A 1 119 ? -16.171 6.612 7.644 1.00 80.44 119 ASN A CA 1
ATOM 959 C C . ASN A 1 119 ? -17.001 5.520 6.932 1.00 80.44 119 ASN A C 1
ATOM 961 O O . ASN A 1 119 ? -18.187 5.733 6.680 1.00 80.44 119 ASN A O 1
ATOM 965 N N . MET A 1 120 ? -16.421 4.355 6.609 1.00 82.00 120 MET A N 1
ATOM 966 C CA . MET A 1 120 ? -17.083 3.293 5.831 1.00 82.00 120 MET A CA 1
ATOM 967 C C . MET A 1 120 ? -17.401 2.018 6.628 1.00 82.00 120 MET A C 1
ATOM 969 O O . MET A 1 120 ? -17.720 0.988 6.039 1.00 82.00 120 MET A O 1
ATOM 973 N N . THR A 1 121 ? -17.395 2.077 7.959 1.00 77.88 121 THR A N 1
ATOM 974 C CA . THR A 1 121 ? -17.619 0.906 8.829 1.00 77.88 121 THR A CA 1
ATOM 975 C C . THR A 1 121 ? -19.033 0.325 8.748 1.00 77.88 121 THR A C 1
ATOM 977 O O . THR A 1 121 ? -19.225 -0.855 9.015 1.00 77.88 121 THR A O 1
ATOM 980 N N . ARG A 1 122 ? -20.045 1.117 8.359 1.00 81.06 122 ARG A N 1
ATOM 981 C CA . ARG A 1 122 ? -21.444 0.670 8.155 1.00 81.06 122 ARG A CA 1
ATOM 982 C C . ARG A 1 122 ? -22.025 -0.152 9.324 1.00 81.06 122 ARG A C 1
ATOM 984 O O . ARG A 1 122 ? -22.810 -1.067 9.103 1.00 81.06 122 ARG A O 1
ATOM 991 N N . GLY A 1 123 ? -21.642 0.176 10.560 1.00 79.44 123 GLY A N 1
ATOM 992 C CA . GLY A 1 123 ? -22.096 -0.520 11.773 1.00 79.44 123 GLY A CA 1
ATOM 993 C C . GLY A 1 123 ? -21.278 -1.758 12.164 1.00 79.44 123 GLY A C 1
ATOM 994 O O . GLY A 1 123 ? -21.540 -2.331 13.217 1.00 79.44 123 GLY A O 1
ATOM 995 N N . TYR A 1 124 ? -20.276 -2.144 11.370 1.00 84.88 124 TYR A N 1
ATOM 996 C CA . TYR A 1 124 ? -19.313 -3.189 11.718 1.00 84.88 124 TYR A CA 1
ATOM 997 C C . TYR A 1 124 ? -18.151 -2.622 12.546 1.00 84.88 124 TYR A C 1
ATOM 999 O O . TYR A 1 124 ? -17.811 -1.441 12.401 1.00 84.88 124 TYR A O 1
ATOM 1007 N N . PRO A 1 125 ? -17.505 -3.439 13.400 1.00 86.25 125 PRO A N 1
ATOM 1008 C CA . PRO A 1 125 ? -16.248 -3.063 14.026 1.00 86.25 125 PRO A CA 1
ATOM 1009 C C . PRO A 1 125 ? -15.204 -2.723 12.962 1.00 86.25 125 PRO A C 1
ATOM 1011 O O . PRO A 1 125 ? -14.962 -3.487 12.025 1.00 86.25 125 PRO A O 1
ATOM 1014 N N . ARG A 1 126 ? -14.578 -1.559 13.117 1.00 88.06 126 ARG A N 1
ATOM 1015 C CA . ARG A 1 126 ? -13.488 -1.142 12.242 1.00 88.06 126 ARG A CA 1
ATOM 1016 C C . ARG A 1 126 ? -12.293 -2.072 12.426 1.00 88.06 126 ARG A C 1
ATOM 1018 O O . ARG A 1 126 ? -11.935 -2.369 13.565 1.00 88.06 126 ARG A O 1
ATOM 1025 N N . MET A 1 127 ? -11.636 -2.436 11.328 1.00 92.38 127 MET A N 1
ATOM 1026 C CA . MET A 1 127 ? -10.353 -3.125 11.408 1.00 92.38 127 MET A CA 1
ATOM 1027 C C . MET A 1 127 ? -9.306 -2.236 12.093 1.00 92.38 127 MET A C 1
ATOM 1029 O O . MET A 1 127 ? -9.159 -1.050 11.770 1.00 92.38 127 MET A O 1
ATOM 1033 N N . THR A 1 128 ? -8.580 -2.799 13.055 1.00 93.06 128 THR A N 1
ATOM 1034 C CA . THR A 1 128 ? -7.500 -2.080 13.737 1.00 93.06 128 THR A CA 1
ATOM 1035 C C . THR A 1 128 ? -6.295 -1.875 12.802 1.00 93.06 128 THR A C 1
ATOM 1037 O O . THR A 1 128 ? -6.162 -2.571 11.792 1.00 93.06 128 THR A O 1
ATOM 1040 N N . PRO A 1 129 ? -5.382 -0.931 13.105 1.00 93.88 129 PRO A N 1
ATOM 1041 C CA . PRO A 1 129 ? -4.192 -0.701 12.280 1.00 93.88 129 PRO A CA 1
ATOM 1042 C C . PRO A 1 129 ? -3.316 -1.950 12.148 1.00 93.88 129 PRO A C 1
ATOM 1044 O O . PRO A 1 129 ? -2.803 -2.230 11.065 1.00 93.88 129 PRO A O 1
ATOM 1047 N N . ASP A 1 130 ? -3.161 -2.691 13.247 1.00 95.25 130 ASP A N 1
ATOM 1048 C CA . ASP A 1 130 ? -2.306 -3.874 13.309 1.00 95.25 130 ASP A CA 1
ATOM 1049 C C . ASP A 1 130 ? -2.923 -5.043 12.532 1.00 95.25 130 ASP A 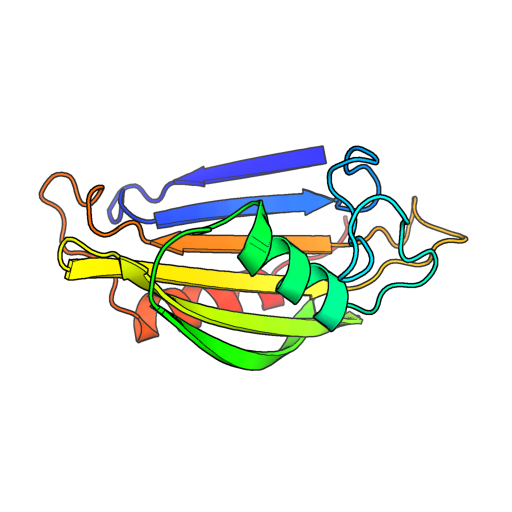C 1
ATOM 1051 O O . ASP A 1 130 ? -2.218 -5.709 11.775 1.00 95.25 130 ASP A O 1
ATOM 1055 N N . GLU A 1 131 ? -4.243 -5.239 12.629 1.00 95.81 131 GLU A N 1
ATOM 1056 C CA . GLU A 1 131 ? -4.969 -6.226 11.818 1.00 95.81 131 GLU A CA 1
ATOM 1057 C C . GLU A 1 131 ? -4.900 -5.894 10.326 1.00 95.81 131 GLU A C 1
ATOM 1059 O O . GLU A 1 131 ? -4.627 -6.779 9.515 1.00 95.81 131 GLU A O 1
ATOM 1064 N N . LEU A 1 132 ? -5.084 -4.621 9.954 1.00 95.88 132 LEU A N 1
ATOM 1065 C CA . LEU A 1 132 ? -5.005 -4.189 8.558 1.00 95.88 132 LEU A CA 1
ATOM 1066 C C . LEU A 1 132 ? -3.609 -4.425 7.987 1.00 95.88 132 LEU A C 1
ATOM 1068 O O . LEU A 1 132 ? -3.466 -4.909 6.864 1.00 95.88 132 LEU A O 1
ATOM 1072 N N . LYS A 1 133 ? -2.575 -4.092 8.765 1.00 96.25 133 LYS A N 1
ATOM 1073 C CA . LYS A 1 133 ? -1.186 -4.306 8.372 1.00 96.25 133 LYS A CA 1
ATOM 1074 C C . LYS A 1 133 ? -0.884 -5.797 8.217 1.00 96.25 133 LYS A C 1
ATOM 1076 O O . LYS A 1 133 ? -0.346 -6.183 7.184 1.00 96.25 133 LYS A O 1
ATOM 1081 N N . ALA A 1 134 ? -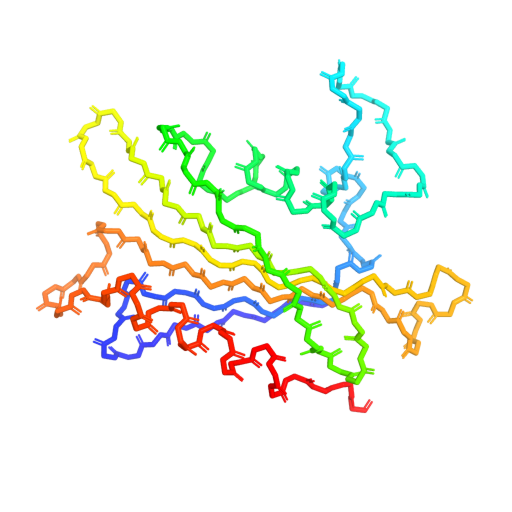1.276 -6.627 9.184 1.00 96.38 134 ALA A N 1
ATOM 1082 C CA . ALA A 1 134 ? -1.070 -8.073 9.127 1.00 96.38 134 ALA A CA 1
ATOM 1083 C C . ALA A 1 134 ? -1.802 -8.712 7.935 1.00 96.38 134 ALA A C 1
ATOM 1085 O O . ALA A 1 134 ? -1.226 -9.535 7.221 1.00 96.38 134 ALA A O 1
ATOM 1086 N N . LEU A 1 135 ? -3.044 -8.292 7.671 1.00 96.50 135 LEU A N 1
ATOM 1087 C CA . LEU A 1 135 ? -3.805 -8.701 6.492 1.00 96.50 135 LEU A CA 1
ATOM 1088 C C . LEU A 1 135 ? -3.070 -8.320 5.203 1.00 96.50 135 LEU A C 1
ATOM 1090 O O . LEU A 1 135 ? -2.9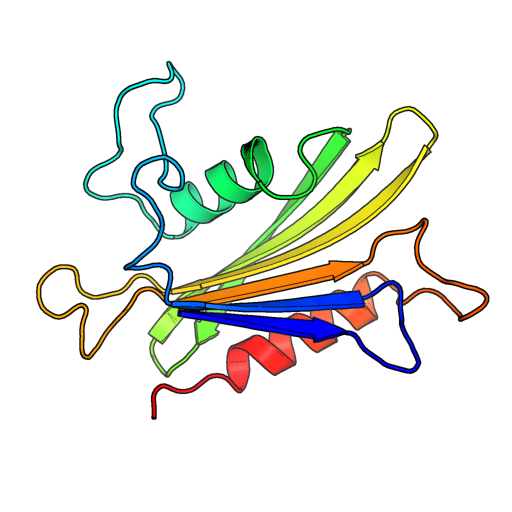11 -9.154 4.313 1.00 96.50 135 LEU A O 1
ATOM 1094 N N . ALA A 1 136 ? -2.624 -7.069 5.091 1.00 96.69 136 ALA A N 1
ATOM 1095 C CA . ALA A 1 136 ? -1.956 -6.580 3.894 1.00 96.69 136 ALA A CA 1
ATOM 1096 C C . ALA A 1 136 ? -0.629 -7.307 3.635 1.00 96.69 136 ALA A C 1
ATOM 1098 O O . ALA A 1 136 ? -0.376 -7.730 2.509 1.00 96.69 136 ALA A O 1
ATOM 1099 N N . GLU A 1 137 ? 0.182 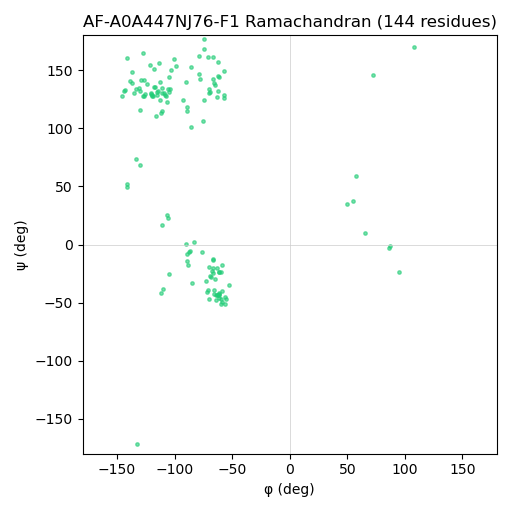-7.517 4.673 1.00 96.06 137 GLU A N 1
ATOM 1100 C CA . GLU A 1 137 ? 1.430 -8.281 4.589 1.00 96.06 137 GLU A CA 1
ATOM 1101 C C . GLU A 1 137 ? 1.172 -9.735 4.176 1.00 96.06 137 GLU A C 1
ATOM 1103 O O . GLU A 1 137 ? 1.866 -10.265 3.307 1.00 96.06 137 GLU A O 1
ATOM 1108 N N . HIS A 1 138 ? 0.131 -10.369 4.726 1.00 96.38 138 HIS A N 1
ATOM 1109 C CA . HIS A 1 138 ? -0.272 -11.713 4.321 1.00 96.38 138 HIS A CA 1
ATOM 1110 C C . HIS A 1 138 ? -0.682 -11.776 2.842 1.00 96.38 138 HIS A C 1
ATOM 1112 O O . HIS A 1 138 ? -0.224 -12.657 2.112 1.00 96.38 138 HIS A O 1
ATOM 1118 N N . ILE A 1 139 ? -1.502 -10.823 2.380 1.00 96.06 139 ILE A N 1
ATOM 1119 C CA . ILE A 1 139 ? -1.929 -10.738 0.979 1.00 96.06 139 ILE A CA 1
ATOM 1120 C C . ILE A 1 139 ? -0.714 -10.580 0.064 1.00 96.06 139 ILE A C 1
ATOM 1122 O O . ILE A 1 139 ? -0.568 -11.357 -0.877 1.00 96.06 139 ILE A O 1
ATOM 1126 N N . VAL A 1 140 ? 0.166 -9.617 0.345 1.00 95.62 140 VAL A N 1
ATOM 1127 C CA . VAL A 1 140 ? 1.368 -9.336 -0.457 1.00 95.62 140 VAL A CA 1
ATOM 1128 C C . VAL A 1 140 ? 2.242 -10.579 -0.612 1.00 95.62 140 VAL A C 1
ATOM 1130 O O . VAL A 1 140 ? 2.600 -10.934 -1.734 1.00 95.62 140 VAL A O 1
ATOM 1133 N N . ASN A 1 141 ? 2.496 -11.292 0.486 1.00 93.44 141 ASN A N 1
ATOM 1134 C CA . ASN A 1 141 ? 3.299 -12.517 0.475 1.00 93.44 141 ASN A CA 1
ATOM 1135 C C . ASN A 1 141 ? 2.625 -13.676 -0.290 1.00 93.44 141 ASN A C 1
ATOM 1137 O O . ASN A 1 141 ? 3.292 -14.630 -0.690 1.00 93.44 141 ASN A O 1
ATOM 1141 N N . SER A 1 142 ? 1.303 -13.624 -0.486 1.00 93.06 142 SER A N 1
ATOM 1142 C CA . SER A 1 142 ? 0.540 -14.649 -1.212 1.00 93.06 142 SER A CA 1
ATOM 1143 C C . SER A 1 142 ? 0.449 -14.408 -2.723 1.00 93.06 142 SER A C 1
ATOM 1145 O O . SER A 1 142 ? 0.125 -15.333 -3.473 1.00 93.06 142 SER A O 1
ATOM 1147 N N . VAL A 1 143 ? 0.728 -13.184 -3.186 1.00 91.44 143 VAL A N 1
ATOM 1148 C CA . VAL A 1 143 ? 0.630 -12.822 -4.604 1.00 91.44 143 VAL A CA 1
ATOM 1149 C C . VAL A 1 143 ? 1.733 -13.510 -5.405 1.00 91.44 143 VAL A C 1
ATOM 1151 O O . VAL A 1 143 ? 2.915 -13.452 -5.062 1.00 91.44 143 VAL A O 1
ATOM 1154 N N . LYS A 1 144 ? 1.324 -14.142 -6.508 1.00 85.25 144 LYS A N 1
ATOM 1155 C CA . LYS A 1 144 ? 2.193 -14.786 -7.495 1.00 85.25 144 LYS A CA 1
ATOM 1156 C C . LYS A 1 144 ? 1.678 -14.492 -8.896 1.00 85.25 144 LYS A C 1
ATOM 1158 O O . LYS A 1 144 ? 0.464 -14.513 -9.121 1.00 85.25 144 LYS A O 1
ATOM 1163 N N . HIS A 1 145 ? 2.594 -14.258 -9.824 1.00 75.75 145 HIS A N 1
ATOM 1164 C CA . HIS A 1 145 ? 2.305 -14.260 -11.246 1.00 75.75 145 HIS A CA 1
ATOM 1165 C C . HIS A 1 145 ? 1.883 -15.677 -11.660 1.00 75.75 145 HIS A C 1
ATOM 1167 O O . HIS A 1 145 ? 2.448 -16.665 -11.182 1.00 75.75 145 HIS A O 1
ATOM 1173 N N . ARG A 1 146 ? 0.841 -15.778 -12.489 1.00 67.88 146 ARG A N 1
ATOM 1174 C CA . ARG A 1 146 ? 0.328 -17.056 -13.003 1.00 67.88 146 ARG A CA 1
ATOM 1175 C C . ARG A 1 146 ? 0.901 -17.383 -14.370 1.00 67.88 146 ARG A C 1
ATOM 1177 O O . ARG A 1 146 ? 1.295 -16.432 -15.079 1.00 67.88 146 ARG A O 1
#

Organism: NCBI:txid1160765